Protein AF-A0A5K0VNA1-F1 (afdb_monomer_lite)

Organism: NCBI:txid210225

Radius of gyration: 15.71 Å; chains: 1; bounding box: 35×22×39 Å

pLDDT: mean 95.58, std 4.84, range [62.12, 98.56]

Foldseek 3Di:
DEFDAQGEDAADDPAAAAFAQAADEEEEEYEYEPRYHYHYDHHHALHPVVVVRGVRYQKDWYWYWYAYPPRHTDDIDIDIDGDDD

InterPro domains:
  IPR002669 Urease accessory protein UreD [PF01774] (2-79)
  IPR002669 Urease accessory protein UreD [PTHR33643] (1-79)

Structure (mmCIF, N/CA/C/O backbone):
data_AF-A0A5K0VNA1-F1
#
_entry.id   AF-A0A5K0VNA1-F1
#
loop_
_atom_site.group_PDB
_atom_site.id
_atom_site.type_symbol
_atom_site.label_atom_id
_atom_site.label_alt_id
_atom_site.label_comp_id
_atom_site.label_asym_id
_atom_site.label_entity_id
_atom_site.label_seq_id
_atom_site.pdbx_PDB_ins_code
_atom_site.Cartn_x
_atom_site.Cartn_y
_atom_site.Cartn_z
_atom_site.occupancy
_atom_site.B_iso_or_equiv
_atom_site.auth_seq_id
_atom_site.auth_comp_id
_atom_site.auth_asym_id
_atom_site.auth_atom_id
_atom_site.pdbx_PDB_model_num
ATOM 1 N N . ALA A 1 1 ? -12.284 4.280 4.127 1.00 92.50 1 ALA A N 1
ATOM 2 C CA . ALA A 1 1 ? -13.148 3.227 4.700 1.00 92.50 1 ALA A CA 1
ATOM 3 C C . ALA A 1 1 ? -13.464 3.552 6.156 1.00 92.50 1 ALA A C 1
ATOM 5 O O . ALA A 1 1 ? -12.678 4.259 6.781 1.00 92.50 1 ALA A O 1
ATOM 6 N N . GLN A 1 2 ? -14.592 3.068 6.674 1.00 95.94 2 GLN A N 1
ATOM 7 C CA . GLN A 1 2 ? -14.938 3.158 8.096 1.00 95.94 2 GLN A CA 1
ATOM 8 C C . GLN A 1 2 ? -14.989 1.743 8.678 1.00 95.94 2 GLN A C 1
ATOM 10 O O . GLN A 1 2 ? -15.545 0.852 8.036 1.00 95.94 2 GLN A O 1
ATOM 15 N N . VAL A 1 3 ? -14.396 1.536 9.851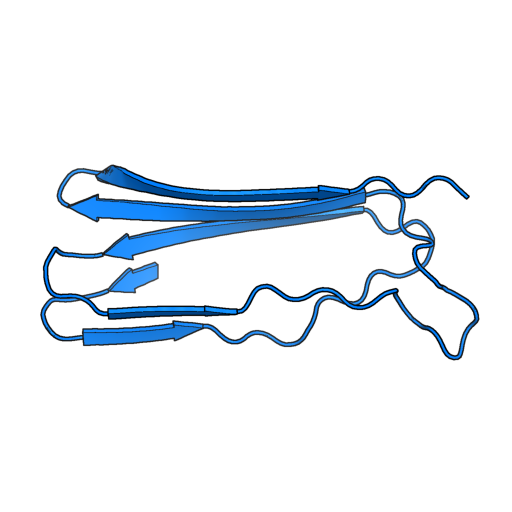 1.00 97.56 3 VAL A N 1
ATOM 16 C CA . VAL A 1 3 ? -14.397 0.246 10.552 1.00 97.56 3 VAL A CA 1
ATOM 17 C C . VAL A 1 3 ? -15.250 0.381 11.804 1.00 97.56 3 VAL A C 1
ATOM 19 O O . VAL A 1 3 ? -15.039 1.281 12.612 1.00 97.56 3 VAL A O 1
ATOM 22 N N . GLY A 1 4 ? -16.246 -0.494 11.926 1.00 97.50 4 GLY A N 1
ATOM 23 C CA . GLY A 1 4 ? -17.165 -0.499 13.056 1.00 97.50 4 GLY A CA 1
ATOM 24 C C . GLY A 1 4 ? -16.560 -1.085 14.330 1.00 97.50 4 GLY A C 1
ATOM 25 O O . GLY A 1 4 ? -15.456 -1.639 14.348 1.00 97.50 4 GLY A O 1
ATOM 26 N N . SER A 1 5 ? -17.335 -0.979 15.403 1.00 97.69 5 SER A N 1
ATOM 27 C CA . SER A 1 5 ? -17.009 -1.558 16.703 1.00 97.69 5 SER A CA 1
ATOM 28 C C . SER A 1 5 ? -16.895 -3.080 16.617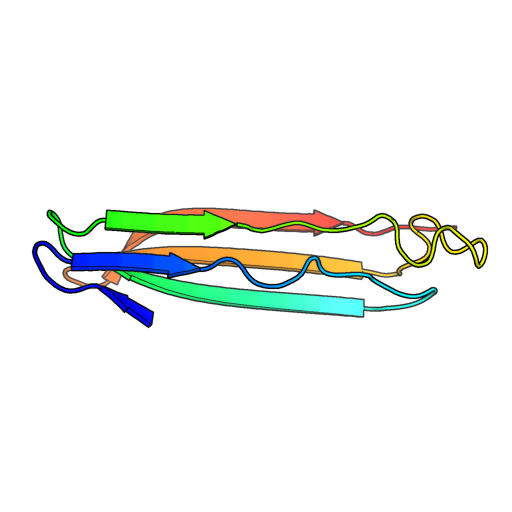 1.00 97.69 5 SER A C 1
ATOM 30 O O . SER A 1 5 ? -17.742 -3.719 15.994 1.00 97.69 5 SER A O 1
ATOM 32 N N . ASN A 1 6 ? -15.849 -3.659 17.218 1.00 97.94 6 ASN A N 1
ATOM 33 C CA . ASN A 1 6 ? -15.542 -5.097 17.175 1.00 97.94 6 ASN A CA 1
ATOM 34 C C . ASN A 1 6 ? -15.408 -5.688 15.754 1.00 97.94 6 ASN A C 1
ATOM 36 O O . ASN A 1 6 ? -15.493 -6.903 15.579 1.00 97.94 6 ASN A O 1
ATOM 40 N N . ALA A 1 7 ? -15.210 -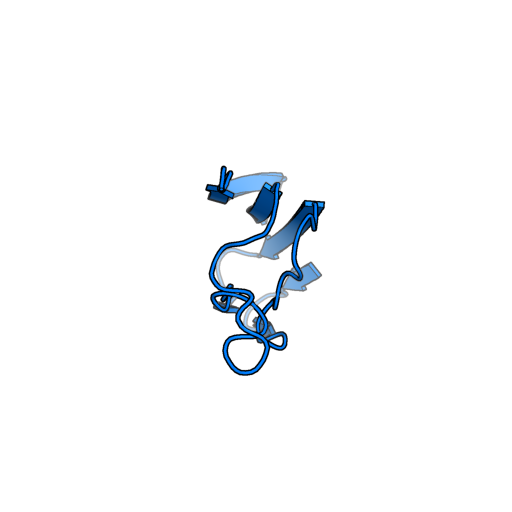4.852 14.732 1.00 98.25 7 ALA A N 1
ATOM 41 C CA . ALA A 1 7 ? -15.027 -5.294 13.355 1.00 98.25 7 ALA A CA 1
ATOM 42 C C . ALA A 1 7 ? -13.542 -5.362 12.980 1.00 98.25 7 ALA A C 1
ATOM 44 O O . ALA A 1 7 ? -12.696 -4.683 13.570 1.00 98.25 7 ALA A O 1
ATOM 45 N N . LEU A 1 8 ? -13.245 -6.160 11.955 1.00 98.06 8 LEU A N 1
ATOM 46 C CA . LEU A 1 8 ? -11.944 -6.228 11.303 1.00 98.06 8 LEU A CA 1
ATOM 47 C C . LEU A 1 8 ? -12.095 -5.793 9.847 1.00 98.06 8 LEU A C 1
ATOM 49 O O . LEU A 1 8 ? -12.937 -6.324 9.123 1.00 98.06 8 LEU A O 1
ATOM 53 N N . LEU A 1 9 ? -11.240 -4.873 9.409 1.00 98.38 9 LEU A N 1
ATOM 54 C CA . LEU A 1 9 ? -11.019 -4.602 7.995 1.00 98.38 9 LEU A CA 1
ATOM 55 C C . LEU A 1 9 ? -9.580 -4.968 7.636 1.00 98.38 9 LEU A C 1
ATOM 57 O O . LEU A 1 9 ? -8.639 -4.457 8.239 1.00 98.38 9 LEU A O 1
ATOM 61 N N . ALA A 1 10 ? -9.420 -5.825 6.632 1.00 98.12 10 ALA A N 1
ATOM 62 C CA . ALA A 1 10 ? -8.124 -6.180 6.075 1.00 98.12 10 ALA A CA 1
ATOM 63 C C . ALA A 1 10 ? -8.056 -5.702 4.619 1.00 98.12 10 ALA A C 1
ATOM 65 O O . ALA A 1 10 ? -8.886 -6.091 3.797 1.00 98.12 10 ALA A O 1
ATOM 66 N N . VAL A 1 11 ? -7.090 -4.836 4.307 1.00 97.56 11 VAL A N 1
ATOM 67 C CA . VAL A 1 11 ? -6.871 -4.283 2.964 1.00 97.56 11 VAL A CA 1
ATOM 68 C C . VAL A 1 11 ? -5.510 -4.736 2.454 1.00 97.56 11 VAL A C 1
ATOM 70 O O . VAL A 1 11 ? -4.477 -4.276 2.934 1.00 97.56 11 VAL A O 1
ATOM 73 N N . LEU A 1 12 ? -5.536 -5.654 1.486 1.00 96.62 12 LEU A N 1
ATOM 74 C CA . LEU A 1 12 ? -4.360 -6.268 0.871 1.00 96.62 12 LEU A CA 1
ATOM 75 C C . LEU A 1 12 ? -4.478 -6.149 -0.659 1.00 96.62 12 LEU A C 1
ATOM 77 O O . LEU A 1 12 ? -4.915 -7.099 -1.307 1.00 96.62 12 LEU A O 1
ATOM 81 N N . PRO A 1 13 ? -4.211 -4.965 -1.237 1.00 94.62 13 PRO A N 1
ATOM 82 C CA . PRO A 1 13 ? -4.242 -4.786 -2.686 1.00 94.62 13 PRO A CA 1
ATOM 83 C C . PRO A 1 13 ? -3.086 -5.551 -3.335 1.00 94.62 13 PRO A C 1
ATOM 85 O O . PRO A 1 13 ? -2.119 -5.879 -2.660 1.00 94.62 13 PRO A O 1
ATOM 88 N N . ASP A 1 14 ? -3.129 -5.776 -4.645 1.00 96.06 14 ASP A N 1
ATOM 89 C CA . ASP A 1 14 ? -1.957 -6.263 -5.382 1.00 96.06 14 ASP A CA 1
ATOM 90 C C . ASP A 1 14 ? -0.783 -5.266 -5.299 1.00 96.06 14 ASP A C 1
ATOM 92 O O . ASP A 1 14 ? -1.003 -4.061 -5.121 1.00 96.06 14 ASP A O 1
ATOM 96 N N . PRO A 1 15 ? 0.476 -5.729 -5.415 1.00 95.94 15 PRO A N 1
ATOM 97 C CA . PRO A 1 15 ? 1.632 -4.854 -5.300 1.00 95.94 15 PRO A CA 1
ATOM 98 C C . PRO A 1 15 ? 1.722 -3.858 -6.446 1.00 95.94 15 PRO A C 1
ATOM 100 O O . PRO A 1 15 ? 1.628 -4.208 -7.627 1.00 95.94 15 PRO A O 1
ATOM 103 N N . VAL A 1 16 ? 1.960 -2.595 -6.091 1.00 96.75 16 VAL A N 1
ATOM 104 C CA . VAL A 1 16 ? 2.103 -1.533 -7.083 1.00 96.75 16 VAL A CA 1
ATOM 105 C C . VAL A 1 16 ? 3.370 -1.802 -7.886 1.00 96.75 16 VAL A C 1
ATOM 107 O O . VAL A 1 16 ? 4.451 -1.969 -7.330 1.00 96.75 16 VAL A O 1
ATOM 110 N N . THR A 1 17 ? 3.237 -1.858 -9.209 1.00 96.50 17 THR A N 1
ATOM 111 C CA . THR A 1 17 ? 4.356 -2.071 -10.133 1.00 96.50 17 THR A CA 1
ATOM 112 C C . THR A 1 17 ? 4.460 -0.876 -11.064 1.00 96.50 17 THR A C 1
ATOM 114 O O . THR A 1 17 ? 3.731 -0.771 -12.050 1.00 96.50 17 THR A O 1
ATOM 117 N N . CYS A 1 18 ? 5.359 0.049 -10.742 1.00 95.56 18 CYS A N 1
ATOM 118 C CA . CYS A 1 18 ? 5.568 1.243 -11.552 1.00 95.56 18 CYS A CA 1
ATOM 119 C C . CYS A 1 18 ? 6.379 0.918 -12.815 1.00 95.56 18 CYS A C 1
ATOM 121 O O . CYS A 1 18 ? 7.405 0.244 -12.754 1.00 95.56 18 CYS A O 1
ATOM 123 N N . PHE A 1 19 ? 5.923 1.410 -13.967 1.00 94.75 19 PHE A N 1
ATOM 124 C CA . PHE A 1 19 ? 6.661 1.301 -15.230 1.00 94.75 19 PHE A CA 1
ATOM 125 C C . PHE A 1 19 ? 7.695 2.429 -15.338 1.00 94.75 19 PHE A C 1
ATOM 127 O O . PHE A 1 19 ? 7.640 3.404 -14.581 1.00 94.75 19 PHE A O 1
ATOM 134 N N . ALA A 1 20 ? 8.606 2.325 -16.307 1.00 95.44 20 ALA A N 1
ATOM 135 C CA . ALA A 1 20 ? 9.543 3.405 -16.612 1.00 95.44 20 ALA A CA 1
ATOM 136 C C . ALA A 1 20 ? 8.823 4.752 -16.837 1.00 95.44 20 ALA A C 1
ATOM 138 O O . ALA A 1 20 ? 7.814 4.825 -17.542 1.00 95.44 20 ALA A O 1
ATOM 139 N N . GLY A 1 21 ? 9.320 5.815 -16.203 1.00 95.06 21 GLY A N 1
ATOM 140 C CA . GLY A 1 21 ? 8.758 7.168 -16.249 1.00 95.06 21 GLY A CA 1
ATOM 141 C C . GLY A 1 21 ? 7.432 7.357 -15.498 1.00 95.06 21 GLY A C 1
ATOM 142 O O . GLY A 1 21 ? 6.867 8.452 -15.521 1.00 95.06 21 GLY A O 1
ATOM 143 N N . ALA A 1 22 ? 6.906 6.327 -14.824 1.00 96.56 22 ALA A N 1
ATOM 144 C CA . ALA A 1 22 ? 5.620 6.425 -14.140 1.00 96.56 22 ALA A CA 1
ATOM 145 C C . ALA A 1 22 ? 5.649 7.440 -12.987 1.00 96.56 22 ALA A C 1
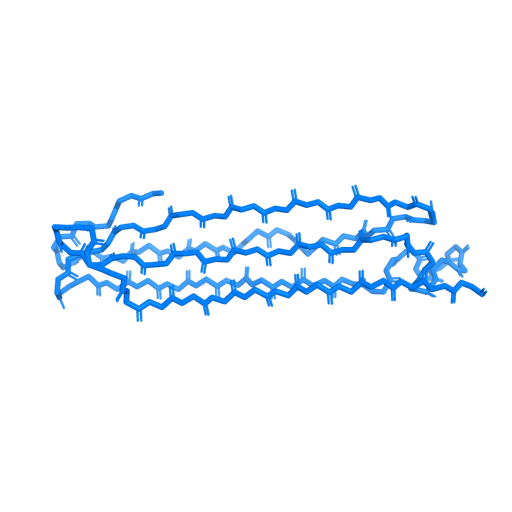ATOM 147 O O . ALA A 1 22 ? 6.648 7.611 -12.285 1.00 96.56 22 ALA A O 1
ATOM 148 N N . ARG A 1 23 ? 4.508 8.098 -12.771 1.00 97.06 23 ARG A N 1
ATOM 149 C CA . ARG A 1 23 ? 4.262 8.992 -11.636 1.00 97.06 23 ARG A CA 1
ATOM 150 C C . ARG A 1 23 ? 3.003 8.527 -10.925 1.00 97.06 23 ARG A C 1
ATOM 152 O O . ARG A 1 23 ? 1.896 8.813 -11.374 1.00 97.06 23 ARG A O 1
ATOM 159 N N . TYR A 1 24 ? 3.180 7.798 -9.835 1.00 96.75 24 TYR A N 1
ATOM 160 C CA . TYR A 1 24 ? 2.093 7.234 -9.049 1.00 96.75 24 TYR A CA 1
ATOM 161 C C . TYR A 1 24 ? 1.883 8.022 -7.757 1.00 96.75 24 TYR A C 1
ATOM 163 O O . TYR A 1 24 ? 2.845 8.361 -7.067 1.00 96.75 24 TYR A O 1
ATOM 171 N N . SER A 1 25 ? 0.623 8.305 -7.425 1.00 97.25 25 SER A N 1
ATOM 172 C CA . SER A 1 25 ? 0.242 8.908 -6.150 1.00 97.25 25 SER A CA 1
ATOM 173 C C . SER A 1 25 ? -1.042 8.279 -5.626 1.00 97.25 25 SER A C 1
ATOM 175 O O . SER A 1 25 ? -2.087 8.374 -6.265 1.00 97.25 25 SER A O 1
ATOM 177 N N . GLN A 1 26 ? -0.978 7.729 -4.421 1.00 96.38 26 GLN A N 1
ATOM 178 C CA . GLN A 1 26 ? -2.092 7.123 -3.705 1.00 96.38 26 GLN A CA 1
ATOM 179 C C . GLN A 1 26 ? -2.306 7.820 -2.365 1.00 96.38 26 GLN A C 1
ATOM 181 O O . GLN A 1 26 ? -1.360 8.193 -1.673 1.00 96.38 26 GLN A O 1
ATOM 186 N N . LYS A 1 27 ? -3.578 7.981 -1.995 1.00 97.56 27 LYS A N 1
ATOM 187 C CA . LYS A 1 27 ? -3.986 8.407 -0.659 1.00 97.56 27 LYS A CA 1
ATOM 188 C C . LYS A 1 27 ? -5.141 7.537 -0.187 1.00 97.56 27 LYS A C 1
ATOM 190 O O . LYS A 1 27 ? -6.200 7.531 -0.809 1.00 97.56 27 LYS A O 1
ATOM 195 N N . GLN A 1 28 ? -4.952 6.854 0.932 1.00 97.38 28 GLN A N 1
ATOM 196 C CA . GLN A 1 28 ? -5.988 6.098 1.616 1.00 97.38 28 GLN A CA 1
ATOM 197 C C . GLN A 1 28 ? -6.335 6.769 2.943 1.00 97.38 28 GLN A C 1
ATOM 199 O O . GLN A 1 28 ? -5.499 7.391 3.606 1.00 97.38 28 GLN A O 1
ATOM 204 N N . ILE A 1 29 ? -7.617 6.688 3.293 1.00 98.06 29 ILE A N 1
ATOM 205 C CA . ILE A 1 29 ? -8.173 7.259 4.517 1.00 98.06 29 ILE A CA 1
ATOM 206 C C . ILE A 1 29 ? -8.997 6.176 5.204 1.00 98.06 29 ILE A C 1
ATOM 208 O O . ILE A 1 29 ? -9.967 5.659 4.635 1.00 98.06 29 ILE A O 1
ATOM 212 N N . PHE A 1 30 ? -8.625 5.865 6.437 1.00 98.12 30 PHE A N 1
ATOM 213 C CA . PHE A 1 30 ? -9.286 4.906 7.305 1.00 98.12 30 PHE A CA 1
ATOM 214 C C . PHE A 1 30 ? -9.786 5.626 8.549 1.00 98.12 30 PHE A C 1
ATOM 216 O O . PHE A 1 30 ? -9.054 6.397 9.162 1.00 98.12 30 PHE A O 1
ATOM 223 N N . ARG A 1 31 ? -11.044 5.388 8.906 1.00 98.38 31 ARG A N 1
ATOM 224 C CA . ARG A 1 31 ? -11.631 5.866 10.157 1.00 98.38 31 ARG A CA 1
ATOM 225 C C . ARG A 1 31 ? -12.022 4.656 10.984 1.00 98.38 31 ARG A C 1
ATOM 227 O O . ARG A 1 31 ? -12.735 3.790 10.476 1.00 98.38 31 ARG A O 1
ATOM 234 N N . ILE A 1 32 ? -11.525 4.581 12.207 1.00 98.06 32 ILE A N 1
ATOM 235 C CA . ILE A 1 32 ? -11.736 3.447 13.102 1.00 98.06 32 ILE A CA 1
ATOM 236 C C . ILE A 1 32 ? -12.291 3.926 14.440 1.00 98.06 32 ILE A C 1
ATOM 238 O O . ILE A 1 32 ? -12.112 5.086 14.812 1.00 98.06 32 ILE A O 1
ATOM 242 N N . VAL A 1 33 ? -12.945 3.022 15.162 1.00 97.69 33 VAL A N 1
ATOM 243 C CA . VAL A 1 33 ? -13.329 3.241 16.560 1.00 97.69 33 VAL A CA 1
ATOM 244 C C . VAL A 1 33 ? -12.345 2.544 17.495 1.00 97.69 33 VAL A C 1
ATOM 246 O O . VAL A 1 33 ? -11.547 1.708 17.066 1.00 97.69 33 VAL A O 1
ATOM 249 N N . SER A 1 34 ? -12.380 2.898 18.779 1.00 95.62 34 SER A N 1
ATOM 250 C CA . SER A 1 34 ? -11.404 2.438 19.786 1.00 95.62 34 SER A CA 1
ATOM 251 C C . SER A 1 34 ? -11.236 0.913 19.880 1.00 95.62 34 SER A C 1
ATOM 253 O O . SER A 1 34 ? -10.153 0.438 20.211 1.00 95.62 34 SER A O 1
ATOM 255 N N . ASN A 1 35 ? -12.275 0.141 19.556 1.00 96.44 35 ASN A N 1
ATOM 256 C CA . ASN A 1 35 ? -12.268 -1.323 19.571 1.00 96.44 35 ASN A CA 1
ATOM 257 C C . ASN A 1 35 ? -12.390 -1.964 18.173 1.00 96.44 35 ASN A C 1
ATOM 259 O O . ASN A 1 35 ? -12.887 -3.084 18.035 1.00 96.44 35 ASN A O 1
ATOM 263 N N . SER A 1 36 ? -11.977 -1.253 17.125 1.00 97.75 36 SER A N 1
ATOM 264 C CA . SER A 1 36 ? -11.829 -1.801 15.773 1.00 97.75 36 SER A CA 1
ATOM 265 C C . SER A 1 36 ? -10.465 -2.457 15.569 1.00 97.75 36 SER A C 1
ATOM 267 O O . SER A 1 36 ? -9.486 -2.115 16.226 1.00 97.75 36 SER A O 1
ATOM 269 N N . ASN A 1 37 ? -10.377 -3.328 14.563 1.00 97.88 37 ASN A N 1
ATOM 270 C CA . ASN A 1 37 ? -9.124 -3.903 14.085 1.00 97.88 37 ASN A CA 1
ATOM 271 C C . ASN A 1 37 ? -8.915 -3.538 12.609 1.00 97.88 37 ASN A C 1
ATOM 273 O O . ASN A 1 37 ? -9.842 -3.622 11.799 1.00 97.88 37 ASN A O 1
ATOM 277 N N . LEU A 1 38 ? -7.696 -3.143 12.245 1.00 97.94 38 LEU A N 1
ATOM 278 C CA . LEU A 1 38 ? -7.348 -2.729 10.887 1.00 97.94 38 LEU A CA 1
ATOM 279 C C . LEU A 1 38 ? -5.996 -3.323 10.491 1.00 97.94 38 LEU A C 1
ATOM 281 O O . LEU A 1 38 ? -5.007 -3.132 11.194 1.00 97.94 38 LEU A O 1
ATOM 285 N N . ILE A 1 39 ? -5.963 -4.019 9.355 1.00 97.94 39 ILE A N 1
ATOM 286 C CA . ILE A 1 39 ? -4.744 -4.538 8.726 1.00 97.94 39 ILE A CA 1
ATOM 287 C C . ILE A 1 39 ? -4.625 -3.897 7.346 1.00 97.94 39 ILE A C 1
ATOM 289 O O . ILE A 1 39 ? -5.570 -3.948 6.556 1.00 97.94 39 ILE A O 1
ATOM 293 N N . ILE A 1 40 ? -3.471 -3.301 7.054 1.00 97.19 40 ILE A N 1
ATOM 294 C CA . ILE A 1 40 ? -3.173 -2.673 5.764 1.00 97.19 40 ILE A CA 1
ATOM 295 C C . ILE A 1 40 ? -1.836 -3.212 5.274 1.00 97.19 40 ILE A C 1
ATOM 297 O O . ILE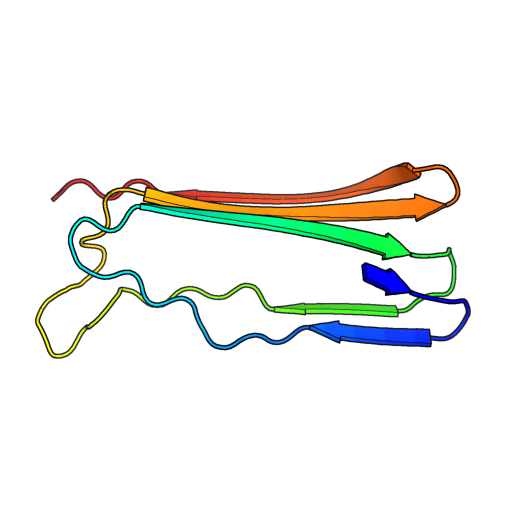 A 1 40 ? -0.863 -3.228 6.028 1.00 97.19 40 ILE A O 1
ATOM 301 N N . VAL A 1 41 ? -1.796 -3.619 4.009 1.00 96.62 41 VAL A N 1
ATOM 302 C CA . VAL A 1 41 ? -0.559 -3.922 3.295 1.00 96.62 41 VAL A CA 1
ATOM 303 C C . VAL A 1 41 ? -0.346 -2.859 2.223 1.00 96.62 41 VAL A C 1
ATOM 305 O O . VAL A 1 41 ? -1.201 -2.660 1.362 1.00 96.62 41 VAL A O 1
ATOM 308 N N . ASP A 1 42 ? 0.801 -2.188 2.290 1.00 94.25 42 ASP A N 1
ATOM 309 C CA . ASP A 1 42 ? 1.278 -1.253 1.273 1.00 94.25 42 ASP A CA 1
ATOM 310 C C . ASP A 1 42 ? 2.633 -1.764 0.780 1.00 94.25 42 ASP A C 1
ATOM 312 O O . ASP A 1 42 ? 3.598 -1.861 1.541 1.00 94.25 42 ASP A O 1
ATOM 316 N N . TRP A 1 43 ? 2.668 -2.204 -0.473 1.00 94.62 43 TRP A N 1
ATOM 317 C CA . TRP A 1 43 ? 3.821 -2.868 -1.069 1.00 94.62 43 TRP A CA 1
ATOM 318 C C . TRP A 1 43 ? 4.036 -2.417 -2.518 1.00 94.62 43 TRP A C 1
ATOM 320 O O . TRP A 1 43 ? 3.103 -2.210 -3.299 1.00 94.62 43 TRP A O 1
ATOM 330 N N . LEU A 1 44 ? 5.310 -2.261 -2.864 1.00 95.19 44 LEU A N 1
ATOM 331 C CA . LEU A 1 44 ? 5.802 -1.756 -4.141 1.00 95.19 44 LEU A CA 1
ATOM 332 C C . LEU A 1 44 ? 6.824 -2.752 -4.690 1.00 95.19 44 LEU A C 1
ATOM 334 O O . LEU A 1 44 ? 7.701 -3.214 -3.958 1.00 95.19 44 LEU A O 1
ATOM 338 N N . THR A 1 45 ? 6.743 -3.054 -5.982 1.00 95.88 45 THR A N 1
ATOM 339 C CA . THR A 1 45 ? 7.800 -3.778 -6.697 1.00 95.88 45 THR A CA 1
ATOM 340 C C . THR A 1 45 ? 8.787 -2.799 -7.328 1.00 95.88 45 THR A C 1
ATOM 342 O O . THR A 1 45 ? 8.475 -1.629 -7.554 1.00 95.88 45 THR A O 1
ATOM 345 N N . SER A 1 46 ? 9.974 -3.283 -7.702 1.00 94.69 46 SER A N 1
ATOM 346 C CA . SER A 1 46 ? 10.949 -2.467 -8.435 1.00 94.69 46 SER A CA 1
ATOM 347 C C . SER A 1 46 ? 10.482 -2.057 -9.838 1.00 94.69 46 SER A C 1
ATOM 349 O O . SER A 1 46 ? 11.233 -1.403 -10.541 1.00 94.69 46 SER A O 1
ATOM 351 N N . GLY A 1 47 ? 9.300 -2.466 -10.299 1.00 95.19 47 GLY A N 1
ATOM 352 C CA . GLY A 1 47 ? 8.871 -2.318 -11.688 1.00 95.19 47 GLY A CA 1
ATOM 353 C C . GLY A 1 47 ? 8.953 -3.631 -12.461 1.00 95.19 47 GLY A C 1
ATOM 354 O O . GLY A 1 47 ? 9.029 -4.718 -11.882 1.00 95.19 47 GLY A O 1
ATOM 355 N N . ARG A 1 48 ? 8.902 -3.552 -13.794 1.00 94.19 48 ARG A N 1
ATOM 356 C CA . ARG A 1 48 ? 8.928 -4.732 -14.672 1.00 94.19 48 ARG A CA 1
ATOM 357 C C . ARG A 1 48 ? 10.353 -5.258 -14.822 1.00 94.19 48 ARG A C 1
ATOM 359 O O . ARG A 1 48 ? 10.989 -5.059 -15.855 1.00 94.19 48 ARG A O 1
ATOM 366 N N . HIS A 1 49 ? 10.813 -5.969 -13.794 1.00 91.31 49 HIS A N 1
ATOM 367 C CA . HIS A 1 49 ? 12.183 -6.472 -13.668 1.00 91.31 49 HIS A CA 1
ATOM 368 C C . HIS A 1 49 ? 12.672 -7.232 -14.913 1.00 91.31 49 HIS A C 1
ATOM 370 O O . HIS A 1 49 ? 13.767 -6.959 -15.402 1.00 91.31 49 HIS A O 1
ATOM 376 N N . GLU A 1 50 ? 11.832 -8.115 -15.466 1.00 93.06 50 GLU A N 1
ATOM 377 C CA . GLU A 1 50 ? 12.125 -8.917 -16.669 1.00 93.06 50 GLU A CA 1
ATOM 378 C C . GLU A 1 50 ? 12.227 -8.089 -17.961 1.00 93.06 50 GLU A C 1
ATOM 380 O O . GLU A 1 50 ? 12.769 -8.546 -18.962 1.00 93.06 50 GLU A O 1
ATOM 385 N N . ARG A 1 51 ? 11.715 -6.851 -17.960 1.00 91.12 51 ARG A N 1
ATOM 386 C CA . ARG A 1 51 ? 11.833 -5.903 -19.082 1.00 91.12 51 ARG A CA 1
ATOM 387 C C . ARG A 1 51 ? 12.946 -4.874 -18.865 1.00 91.12 51 ARG A C 1
ATOM 389 O O . ARG A 1 51 ? 13.028 -3.916 -19.622 1.00 91.12 51 ARG A O 1
ATOM 396 N N . GLY A 1 52 ? 13.772 -5.056 -17.833 1.00 92.12 52 GLY A N 1
ATOM 397 C CA . GLY A 1 52 ? 14.855 -4.140 -17.474 1.00 92.12 52 GLY A CA 1
ATOM 398 C C . GLY A 1 52 ? 14.415 -2.916 -16.670 1.00 92.12 52 GLY A C 1
ATOM 399 O O . GLY A 1 52 ? 15.275 -2.166 -16.232 1.00 92.12 52 GLY A O 1
ATOM 400 N N . GLU A 1 53 ? 13.116 -2.746 -16.413 1.00 93.12 53 GLU A N 1
ATOM 401 C CA . GLU A 1 53 ? 12.580 -1.590 -15.689 1.00 93.12 53 GLU A CA 1
ATOM 402 C C . GLU A 1 53 ? 12.731 -1.817 -14.184 1.00 93.12 53 GLU A C 1
ATOM 404 O O . GLU A 1 53 ? 11.906 -2.498 -13.561 1.00 93.12 53 GLU A O 1
ATOM 409 N N . LYS A 1 54 ? 13.818 -1.295 -13.610 1.00 95.31 54 LYS A N 1
ATOM 410 C CA . LYS A 1 54 ? 14.184 -1.491 -12.200 1.00 95.31 54 LYS A CA 1
ATOM 411 C C . LYS A 1 54 ? 14.375 -0.143 -11.532 1.00 95.31 54 LYS A C 1
ATOM 413 O O . LYS A 1 54 ? 15.388 0.512 -11.713 1.00 95.31 54 LYS A O 1
ATOM 418 N N . TRP A 1 55 ? 13.384 0.234 -10.739 1.00 95.06 55 TRP A N 1
ATOM 419 C CA . TRP A 1 55 ? 13.253 1.543 -10.124 1.00 95.06 55 TRP A CA 1
ATOM 420 C C . TRP A 1 55 ? 13.212 2.668 -11.168 1.00 95.06 55 TRP A C 1
ATOM 422 O O . TRP A 1 55 ? 13.528 3.792 -10.855 1.00 95.06 55 TRP A O 1
ATOM 432 N N . ASP A 1 56 ? 12.763 2.423 -12.400 1.00 95.38 56 ASP A N 1
ATOM 433 C CA . ASP A 1 56 ? 12.798 3.436 -13.473 1.00 95.38 56 ASP A CA 1
ATOM 434 C C . ASP A 1 56 ? 11.626 4.434 -13.460 1.00 95.38 56 ASP A C 1
ATOM 436 O O . ASP A 1 56 ? 11.351 5.112 -14.450 1.00 95.38 56 ASP A O 1
ATOM 440 N N . PHE A 1 57 ? 10.879 4.528 -12.364 1.00 95.88 57 PHE A N 1
ATOM 441 C CA . PHE A 1 57 ? 9.750 5.449 -12.249 1.00 95.88 57 PHE A CA 1
ATOM 442 C C . PHE A 1 57 ? 10.196 6.847 -11.821 1.00 95.88 57 PHE A C 1
ATOM 444 O O . PHE A 1 57 ? 11.128 7.013 -11.044 1.00 95.88 57 PHE A O 1
ATOM 451 N N . SER A 1 58 ? 9.465 7.875 -12.246 1.00 97.06 58 SER A N 1
ATOM 452 C CA . SER A 1 58 ? 9.776 9.257 -11.869 1.00 97.06 58 SER A CA 1
ATOM 453 C C . SER A 1 58 ? 9.281 9.629 -10.470 1.00 97.06 58 SER A C 1
ATOM 455 O O . SER A 1 58 ? 9.865 10.496 -9.825 1.00 97.06 58 SER A O 1
ATOM 457 N N . LEU A 1 59 ? 8.172 9.042 -10.009 1.00 96.75 59 LEU A N 1
ATOM 458 C CA . LEU A 1 59 ? 7.621 9.292 -8.674 1.00 96.75 59 LEU A CA 1
ATOM 459 C C . LEU A 1 59 ? 6.759 8.116 -8.210 1.00 96.75 59 LEU A C 1
ATOM 461 O O . LEU A 1 59 ? 5.848 7.697 -8.922 1.00 96.75 59 LEU A O 1
ATOM 465 N N . TYR A 1 60 ? 6.974 7.679 -6.976 1.00 97.44 60 TYR A N 1
ATOM 466 C CA . TYR A 1 60 ? 6.028 6.886 -6.203 1.00 97.44 60 TYR A CA 1
ATOM 467 C C . TYR A 1 60 ? 5.658 7.644 -4.931 1.00 97.44 60 TYR A C 1
ATOM 469 O O . TYR A 1 60 ? 6.533 8.019 -4.151 1.00 97.44 60 TYR A O 1
ATOM 477 N N . LYS A 1 61 ? 4.363 7.868 -4.711 1.00 97.94 61 LYS A N 1
ATOM 478 C CA . LYS A 1 61 ? 3.832 8.414 -3.464 1.00 97.94 61 LYS A CA 1
ATOM 479 C C . LYS A 1 61 ? 2.682 7.545 -2.967 1.00 97.94 61 LYS A C 1
ATOM 481 O O . LYS A 1 61 ? 1.703 7.374 -3.685 1.00 97.94 61 LYS A O 1
ATOM 486 N N . SER A 1 62 ? 2.760 7.074 -1.730 1.00 97.69 62 SER A N 1
ATOM 487 C CA . SER A 1 62 ? 1.628 6.468 -1.027 1.00 97.69 62 SER A CA 1
ATOM 488 C C . SER A 1 62 ? 1.432 7.154 0.315 1.00 97.69 62 SER A C 1
ATOM 490 O O . SER A 1 62 ? 2.393 7.586 0.951 1.00 97.69 62 SER A O 1
ATOM 492 N N . THR A 1 63 ? 0.183 7.342 0.723 1.00 98.19 63 THR A N 1
ATOM 493 C CA . THR A 1 63 ? -0.153 7.970 1.998 1.00 98.19 63 THR A CA 1
ATOM 494 C C . THR A 1 63 ? -1.345 7.268 2.626 1.00 98.19 63 THR A C 1
ATOM 496 O O . THR A 1 63 ? -2.450 7.315 2.083 1.00 98.19 63 THR A O 1
ATOM 499 N N . ASN A 1 64 ? -1.148 6.707 3.812 1.00 98.06 64 ASN A N 1
ATOM 500 C CA . ASN A 1 64 ? -2.168 6.060 4.621 1.00 98.06 64 ASN A CA 1
ATOM 501 C C . ASN A 1 64 ? -2.493 6.944 5.827 1.00 98.06 64 ASN A C 1
ATOM 503 O O . ASN A 1 64 ? -1.670 7.125 6.719 1.00 98.06 64 ASN A O 1
ATOM 507 N N . ASN A 1 65 ? -3.701 7.509 5.853 1.00 98.25 65 ASN A N 1
ATOM 508 C CA . ASN A 1 65 ? -4.190 8.285 6.992 1.00 98.25 65 ASN A CA 1
ATOM 509 C C . ASN A 1 65 ? -5.175 7.443 7.794 1.00 98.25 65 ASN A C 1
ATOM 511 O O . ASN A 1 65 ? -6.193 7.010 7.249 1.00 98.25 65 ASN A O 1
ATOM 515 N N . ILE A 1 66 ? -4.906 7.263 9.079 1.00 98.31 66 ILE A N 1
ATOM 516 C CA . ILE A 1 66 ? -5.779 6.550 10.004 1.00 98.31 66 ILE A CA 1
ATOM 517 C C . ILE A 1 66 ? -6.235 7.533 11.076 1.00 98.31 66 ILE A C 1
ATOM 519 O O . ILE A 1 66 ? -5.423 8.166 11.752 1.00 98.31 66 ILE A O 1
ATOM 523 N N . PHE A 1 67 ? -7.547 7.645 11.224 1.00 98.56 67 PHE A N 1
ATOM 524 C CA . PHE A 1 67 ? -8.205 8.500 12.199 1.00 98.56 67 PHE A CA 1
ATOM 525 C C . PHE A 1 67 ? -9.011 7.651 13.180 1.00 98.56 67 PHE A C 1
ATOM 527 O O . PHE A 1 67 ? -9.640 6.669 12.780 1.00 98.56 67 PHE A O 1
ATOM 534 N N . LEU A 1 68 ? -9.014 8.061 14.444 1.00 97.06 68 LEU A N 1
ATOM 535 C CA . LEU A 1 68 ? -9.981 7.632 15.449 1.00 97.06 68 LEU A CA 1
ATOM 536 C C . LEU A 1 68 ? -11.289 8.433 15.323 1.00 97.06 68 LEU A C 1
ATOM 538 O O . LEU A 1 68 ? -11.431 9.309 14.463 1.00 97.06 68 LEU A O 1
ATOM 542 N N . GLU A 1 69 ? -12.247 8.114 16.193 1.00 93.50 69 GLU A N 1
ATOM 543 C CA . GLU A 1 69 ? -13.488 8.869 16.397 1.00 93.50 69 GLU A CA 1
ATOM 544 C C . GLU A 1 69 ? -13.234 10.381 16.476 1.00 93.50 69 GLU A C 1
ATOM 546 O O . GLU A 1 69 ? -12.188 10.821 16.944 1.00 93.50 69 GLU A O 1
ATOM 551 N N . GLY A 1 70 ? -14.179 11.189 15.988 1.00 93.94 70 GLY A N 1
ATOM 552 C CA . GLY A 1 70 ? -14.038 12.650 15.998 1.00 93.94 70 GLY A CA 1
ATOM 553 C C . GLY A 1 70 ? -12.940 13.199 15.078 1.00 93.94 70 GLY A C 1
ATOM 554 O O . GLY A 1 70 ? -12.515 14.334 15.261 1.00 93.94 70 GLY A O 1
ATOM 555 N N . ASP A 1 71 ? -12.476 12.411 14.099 1.00 94.94 71 ASP A N 1
ATOM 556 C CA . ASP A 1 71 ? -11.391 12.766 13.172 1.00 94.94 71 ASP A CA 1
ATOM 557 C C . ASP A 1 71 ? -10.047 13.048 13.865 1.00 94.94 71 ASP A C 1
ATOM 559 O O . ASP A 1 71 ? -9.158 13.694 13.302 1.00 94.94 71 ASP A O 1
ATOM 563 N N . HIS A 1 72 ? -9.855 12.498 15.066 1.00 97.06 72 HIS A N 1
ATOM 564 C CA . HIS A 1 72 ? -8.575 12.551 15.757 1.00 97.06 72 HIS A CA 1
ATOM 565 C C . HIS A 1 72 ? -7.528 11.727 14.987 1.00 97.06 72 HIS A C 1
ATOM 567 O O . HIS A 1 72 ? -7.746 10.537 14.746 1.00 97.06 72 HIS A O 1
ATOM 573 N N . PRO A 1 73 ? -6.394 12.316 14.567 1.00 97.62 73 PRO A N 1
ATOM 574 C CA . PRO A 1 73 ? -5.367 11.579 13.840 1.00 97.62 73 PRO A CA 1
ATOM 575 C C . PRO A 1 73 ? -4.739 10.527 14.757 1.00 97.62 73 PRO A C 1
ATOM 577 O O . PRO A 1 73 ? -4.248 10.852 15.835 1.00 97.62 73 PRO A O 1
ATOM 580 N N . LEU A 1 74 ? -4.759 9.270 14.318 1.00 97.25 74 LEU A N 1
ATOM 581 C CA . LEU A 1 74 ? -4.160 8.152 15.043 1.00 97.25 74 LEU A CA 1
ATOM 582 C C . LEU A 1 74 ? -2.800 7.780 14.458 1.00 97.25 74 LEU A C 1
ATOM 584 O O . LEU A 1 74 ? -1.835 7.597 15.193 1.00 97.25 74 LEU A O 1
ATOM 588 N N . PHE A 1 75 ? -2.727 7.647 13.135 1.00 97.44 75 PHE A N 1
ATOM 589 C CA . PHE A 1 75 ? -1.513 7.219 12.457 1.00 97.44 75 PHE A CA 1
ATOM 590 C C . PHE A 1 75 ? -1.447 7.796 11.045 1.00 97.44 75 PHE A C 1
ATOM 592 O O . PHE A 1 75 ? -2.451 7.859 10.332 1.00 97.44 75 PHE A O 1
ATOM 599 N N . LEU A 1 76 ? -0.248 8.210 10.650 1.00 97.62 76 LEU A N 1
ATOM 600 C CA . LEU A 1 76 ? 0.072 8.658 9.305 1.00 97.62 76 LEU A CA 1
ATOM 601 C C . LEU A 1 76 ? 1.281 7.867 8.827 1.00 97.62 76 LEU A C 1
ATOM 603 O O . LEU A 1 76 ? 2.359 7.975 9.405 1.00 97.62 76 LEU A O 1
ATOM 607 N N . ASP A 1 77 ? 1.098 7.142 7.737 1.00 96.81 77 ASP A N 1
ATOM 608 C CA . ASP A 1 77 ? 2.191 6.607 6.942 1.00 96.81 77 ASP A CA 1
ATOM 609 C C . ASP A 1 77 ? 2.233 7.343 5.599 1.00 96.81 77 ASP A C 1
ATOM 611 O O . ASP A 1 77 ? 1.200 7.639 4.992 1.00 96.81 77 ASP A O 1
ATOM 615 N N . SER A 1 78 ? 3.433 7.718 5.169 1.00 96.75 78 SER A N 1
ATOM 616 C CA . SER A 1 78 ? 3.643 8.445 3.924 1.00 96.75 78 SER A CA 1
ATOM 617 C C . SER A 1 78 ? 4.994 8.082 3.333 1.00 96.75 78 SER A C 1
ATOM 619 O O . SER A 1 78 ? 6.035 8.537 3.805 1.00 96.75 78 SER A O 1
ATOM 621 N N . VAL A 1 79 ? 4.960 7.348 2.228 1.00 96.38 79 VAL A N 1
A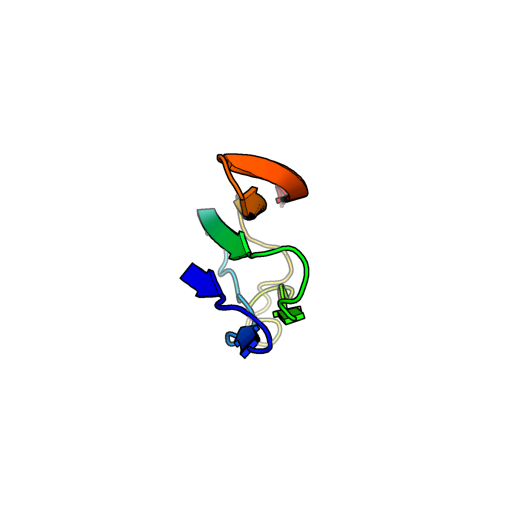TOM 622 C CA . VAL A 1 79 ? 6.136 7.005 1.434 1.00 96.38 79 VAL A CA 1
ATOM 623 C C . VAL A 1 79 ? 6.190 7.918 0.219 1.00 96.38 79 VAL A C 1
ATOM 625 O O . VAL A 1 79 ? 5.204 8.080 -0.500 1.00 96.38 79 VAL A O 1
ATOM 628 N N . MET A 1 80 ? 7.352 8.517 -0.023 1.00 96.69 80 MET A N 1
ATOM 629 C CA . MET A 1 80 ? 7.638 9.273 -1.236 1.00 96.69 80 MET A CA 1
ATOM 630 C C . MET A 1 80 ? 9.015 8.874 -1.749 1.00 96.69 80 MET A C 1
ATOM 632 O O . MET A 1 80 ? 10.001 8.976 -1.026 1.00 96.69 80 MET A O 1
ATOM 636 N N . SER A 1 81 ? 9.075 8.435 -3.000 1.00 95.62 81 SER A N 1
ATOM 637 C CA . SER A 1 81 ? 10.310 8.062 -3.674 1.00 95.62 81 SER A CA 1
ATOM 638 C C . SER A 1 81 ? 10.354 8.697 -5.055 1.00 95.62 81 SER A C 1
ATOM 640 O O . SER A 1 81 ? 9.396 8.618 -5.825 1.00 95.62 81 SER A O 1
ATOM 642 N N . PHE A 1 82 ? 11.483 9.324 -5.352 1.00 95.25 82 PHE A N 1
ATOM 643 C CA . PHE A 1 82 ? 11.860 9.719 -6.697 1.00 95.25 82 PHE A CA 1
ATOM 644 C C . PHE A 1 82 ? 12.976 8.788 -7.125 1.00 95.25 82 PHE A C 1
ATOM 646 O O . PHE A 1 82 ? 13.923 8.595 -6.359 1.00 95.25 82 PHE A O 1
ATOM 653 N N . CYS A 1 83 ? 12.881 8.254 -8.334 1.00 87.69 83 CYS A N 1
ATOM 654 C CA . CYS A 1 83 ? 14.015 7.599 -8.939 1.00 87.69 83 CYS A CA 1
ATOM 655 C C . CYS A 1 83 ? 14.448 8.399 -10.159 1.00 87.69 83 CYS A C 1
ATOM 657 O O . CYS A 1 83 ? 13.667 8.678 -11.072 1.00 87.69 83 CYS A O 1
ATOM 659 N N . PHE A 1 84 ? 15.695 8.839 -10.106 1.00 72.69 84 PHE A N 1
ATOM 660 C CA . PHE A 1 84 ? 16.372 9.469 -11.219 1.00 72.69 84 PHE A CA 1
ATOM 661 C C . PHE A 1 84 ? 17.264 8.386 -11.817 1.00 72.69 84 PHE A C 1
ATOM 663 O O . PHE A 1 84 ? 18.050 7.789 -11.079 1.00 72.69 84 PHE A O 1
ATOM 670 N N . GLN A 1 85 ? 17.072 8.092 -13.104 1.00 62.12 85 GLN A N 1
ATOM 671 C CA . GLN A 1 85 ? 18.014 7.268 -13.861 1.00 62.12 85 GLN A CA 1
ATOM 672 C C . GLN A 1 85 ? 19.373 7.961 -13.952 1.00 62.12 85 GLN A C 1
ATOM 674 O O . GLN A 1 85 ? 19.380 9.204 -14.126 1.00 62.12 85 GLN A O 1
#

Sequence (85 aa):
AQVGSNALLAVLPDPVTCFAGARYSQKQIFRIVSNSNLIIVDWLTSGRHERGEKWDFSLYKSTNNIFLEGDHPLFLDSVMSFCFQ

Secondary structure (DSSP, 8-state):
-EE-TT-EEEE-PPPEEPPTT-EEEEEEEEEE-TT-EEEE---EE-S-GGGT-SS--SEEEEEEEEE-GGG-EEEEEEEEE----